Protein AF-A0A2M8ZAQ4-F1 (afdb_monomer_lite)

Sequence (69 aa):
MGKEEDYVPYLYKPGEGWIADNDNVLMDRFMGYDDSEPADSPYKIGNTSIMDLVEEIREKEVEKFIENL

pLDDT: mean 93.38, std 3.74, range [77.94, 97.44]

Foldseek 3Di:
DWDADPNWIWDQDQPPGTDTDPVCPVVCLCQVQDPPDPPPDPNRTDNVVSVVVDDDDDPVVVVVVNVVD

Radius of gyration: 13.78 Å; chains: 1; bounding box: 33×21×37 Å

Secondary structure (DSSP, 8-state):
-EEEETTEEEEEETTTEEEE-TT-HHHHHHHT--TTS-TT-TTSS--HHHHTT-----HHHHHHHHHT-

Structure (mmCIF, N/CA/C/O backbone):
data_AF-A0A2M8ZAQ4-F1
#
_entry.id   AF-A0A2M8ZAQ4-F1
#
loop_
_atom_site.group_PDB
_atom_site.id
_atom_site.type_symbol
_atom_site.label_atom_id
_atom_site.label_alt_id
_atom_site.label_comp_id
_atom_site.label_asym_id
_atom_site.label_entity_id
_atom_site.label_seq_id
_atom_site.pdbx_PDB_ins_code
_atom_site.Cartn_x
_atom_site.Cartn_y
_atom_site.Cartn_z
_atom_site.occupancy
_atom_site.B_iso_or_equiv
_atom_site.auth_seq_id
_atom_site.auth_comp_id
_atom_site.auth_asym_id
_atom_site.auth_atom_id
_atom_site.pdbx_PDB_model_num
ATOM 1 N N . MET A 1 1 ? -5.433 2.637 4.158 1.00 92.31 1 MET A N 1
ATOM 2 C CA . MET A 1 1 ? -4.451 2.251 5.194 1.00 92.31 1 MET A CA 1
ATOM 3 C C . MET A 1 1 ? -4.024 0.829 4.935 1.00 92.31 1 MET A C 1
ATOM 5 O O . MET A 1 1 ? -4.865 0.046 4.497 1.00 92.31 1 MET A O 1
ATOM 9 N N . GLY A 1 2 ? -2.759 0.519 5.191 1.00 94.44 2 GLY A N 1
ATOM 10 C CA . GLY A 1 2 ? -2.261 -0.847 5.178 1.00 94.44 2 GLY A CA 1
ATOM 11 C C . GLY A 1 2 ? -1.606 -1.186 6.508 1.00 94.44 2 GLY A C 1
ATOM 12 O O . GLY A 1 2 ? -1.130 -0.286 7.198 1.00 94.44 2 GLY A O 1
ATOM 13 N N . LYS A 1 3 ? -1.615 -2.467 6.863 1.00 95.12 3 LYS A N 1
ATOM 14 C CA . LYS A 1 3 ? -0.822 -3.014 7.966 1.00 95.12 3 LYS A CA 1
ATOM 15 C C . LYS A 1 3 ? -0.196 -4.334 7.539 1.00 95.12 3 LYS A C 1
ATOM 17 O O . LYS A 1 3 ? -0.725 -4.999 6.651 1.00 95.12 3 LYS A O 1
ATOM 22 N N . GLU A 1 4 ? 0.879 -4.716 8.207 1.00 94.12 4 GLU A N 1
ATOM 23 C CA . GLU A 1 4 ? 1.438 -6.061 8.142 1.00 94.12 4 GLU A CA 1
ATOM 24 C C . GLU A 1 4 ? 1.305 -6.695 9.527 1.00 94.12 4 GLU A C 1
ATOM 26 O O . GLU A 1 4 ? 1.642 -6.077 10.537 1.00 94.12 4 GLU A O 1
ATOM 31 N N . GLU A 1 5 ? 0.771 -7.910 9.581 1.00 94.81 5 GLU A N 1
ATOM 32 C CA . GLU A 1 5 ? 0.630 -8.688 10.810 1.00 94.81 5 GLU A CA 1
ATOM 33 C C . GLU A 1 5 ? 0.995 -10.138 10.494 1.00 94.81 5 GLU A C 1
ATOM 35 O O . GLU A 1 5 ? 0.485 -10.701 9.527 1.00 94.81 5 GLU A O 1
ATOM 40 N N . ASP A 1 6 ? 1.923 -10.717 11.260 1.00 94.56 6 ASP A N 1
ATOM 41 C CA . ASP A 1 6 ? 2.460 -12.068 11.035 1.00 94.56 6 ASP A CA 1
ATOM 42 C C . ASP A 1 6 ? 2.910 -12.336 9.582 1.00 94.56 6 ASP A C 1
ATOM 44 O O . ASP A 1 6 ? 2.654 -13.401 9.020 1.00 94.56 6 ASP A O 1
ATOM 48 N N . TYR A 1 7 ? 3.602 -11.366 8.970 1.00 91.94 7 TYR A N 1
ATOM 49 C CA . TYR A 1 7 ? 4.062 -11.406 7.571 1.00 91.94 7 TYR A CA 1
ATOM 50 C C . TYR A 1 7 ? 2.945 -11.427 6.517 1.00 91.94 7 TYR A C 1
ATOM 52 O O . TYR A 1 7 ? 3.188 -11.755 5.354 1.00 91.94 7 TYR A O 1
ATOM 60 N N . VAL A 1 8 ? 1.714 -11.081 6.902 1.00 96.00 8 VAL A N 1
ATOM 61 C CA . VAL A 1 8 ? 0.576 -10.967 5.989 1.00 96.00 8 VAL A CA 1
ATOM 62 C C . VAL A 1 8 ? 0.191 -9.491 5.838 1.00 96.00 8 VAL A C 1
ATOM 64 O O . VAL A 1 8 ? -0.132 -8.841 6.837 1.00 96.00 8 VAL 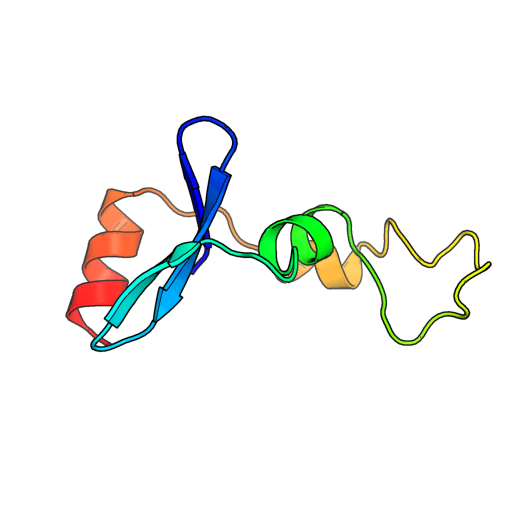A O 1
ATOM 67 N N . PRO A 1 9 ? 0.203 -8.937 4.611 1.00 96.38 9 PRO A N 1
ATOM 68 C CA . PRO A 1 9 ? -0.265 -7.582 4.359 1.00 96.38 9 PRO A CA 1
ATOM 69 C C . PRO A 1 9 ? -1.799 -7.523 4.326 1.00 96.38 9 PRO A C 1
ATOM 71 O O . PRO A 1 9 ? -2.471 -8.402 3.781 1.00 96.38 9 PRO A O 1
ATOM 74 N N . TYR A 1 10 ? -2.362 -6.453 4.885 1.00 97.06 10 TYR A N 1
ATOM 75 C CA . TYR A 1 10 ? -3.796 -6.169 4.897 1.00 97.06 10 TYR A CA 1
ATOM 76 C C . TYR A 1 10 ? -4.073 -4.734 4.462 1.00 97.06 10 TYR A C 1
ATOM 78 O O . TYR A 1 10 ? -3.330 -3.812 4.802 1.00 97.06 10 TYR A O 1
ATOM 86 N N . LEU A 1 11 ? -5.211 -4.528 3.804 1.00 96.31 11 LEU A N 1
ATOM 87 C CA . LEU A 1 11 ? -5.768 -3.219 3.486 1.00 96.31 11 LEU A CA 1
ATOM 88 C C . LEU A 1 11 ? -7.076 -3.011 4.243 1.00 96.31 11 LEU A C 1
ATOM 90 O O . LEU A 1 11 ? -7.939 -3.889 4.284 1.00 96.31 11 LEU A O 1
ATOM 94 N N . TYR A 1 12 ? -7.238 -1.824 4.822 1.00 95.06 12 TYR A N 1
ATOM 95 C CA . TYR A 1 12 ? -8.504 -1.444 5.439 1.00 95.06 12 TYR A CA 1
ATOM 96 C C . TYR A 1 12 ? -9.527 -1.037 4.372 1.00 95.06 12 TYR A C 1
ATOM 98 O O . TYR A 1 12 ? -9.242 -0.158 3.550 1.00 95.06 12 TYR A O 1
ATOM 106 N N . LYS A 1 13 ? -10.729 -1.620 4.426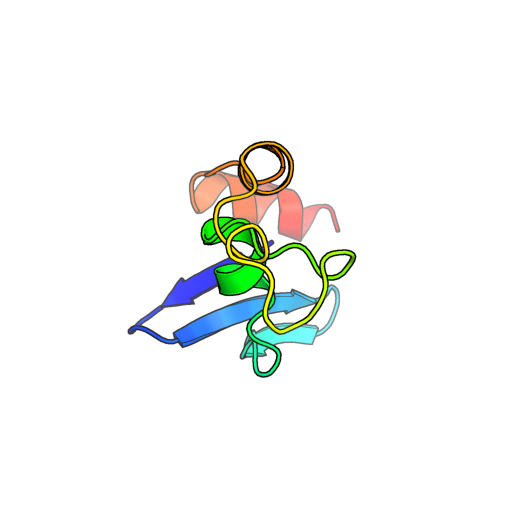 1.00 94.38 13 LYS A N 1
ATOM 107 C CA . LYS A 1 13 ? -11.898 -1.221 3.636 1.00 94.38 13 LYS A CA 1
ATOM 108 C C . LYS A 1 13 ? -13.029 -0.730 4.551 1.00 94.38 13 LYS A C 1
ATOM 110 O O . LYS A 1 13 ? -13.478 -1.492 5.411 1.00 94.38 13 LYS A O 1
ATOM 115 N N . PRO A 1 14 ? -13.528 0.508 4.370 1.00 91.38 14 PRO A N 1
ATOM 116 C CA . PRO A 1 14 ? -14.661 1.015 5.142 1.00 91.38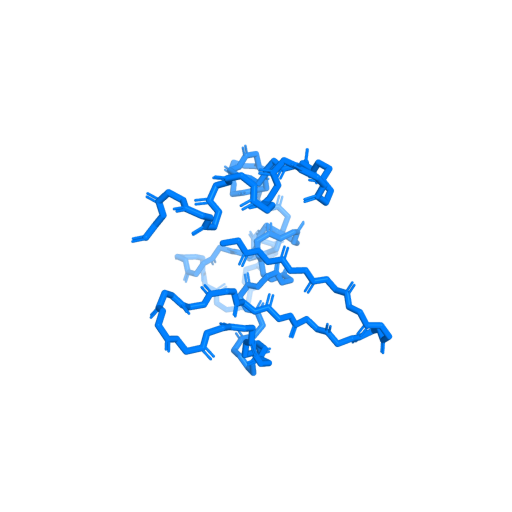 14 PRO A CA 1
ATOM 117 C C . PRO A 1 14 ? -15.875 0.080 5.059 1.00 91.38 14 PRO A C 1
ATOM 119 O O . PRO A 1 14 ? -16.266 -0.339 3.973 1.00 91.38 14 PRO A O 1
ATOM 122 N N . GLY A 1 15 ? -16.451 -0.269 6.211 1.00 91.00 15 GLY A N 1
ATOM 123 C CA . GLY A 1 15 ? -17.599 -1.178 6.318 1.00 91.00 15 GLY A CA 1
ATOM 124 C C . GLY A 1 15 ? -17.279 -2.679 6.248 1.00 91.00 15 GLY A C 1
ATOM 125 O O . GLY A 1 15 ? -18.107 -3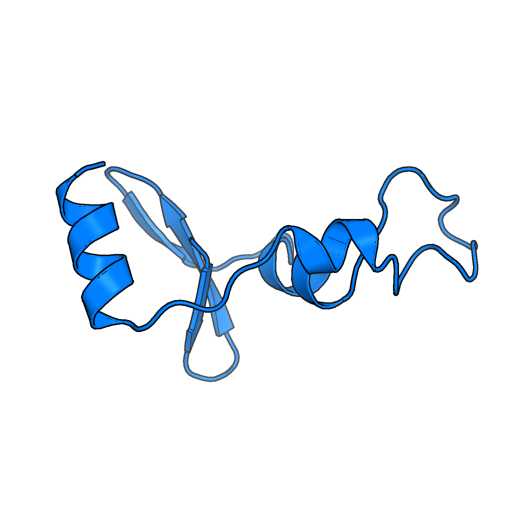.478 6.677 1.00 91.00 15 GLY A O 1
ATOM 126 N N . GLU A 1 16 ? -16.093 -3.072 5.774 1.00 93.81 16 GLU A N 1
ATOM 127 C CA . GLU A 1 16 ? -15.661 -4.481 5.697 1.00 93.81 16 GLU A CA 1
ATOM 128 C C . GLU A 1 16 ? -14.530 -4.814 6.688 1.00 93.81 16 GLU A C 1
ATOM 130 O O . GLU A 1 16 ? -14.385 -5.962 7.103 1.00 93.81 16 GLU A O 1
ATOM 135 N N . GLY A 1 17 ? -13.750 -3.812 7.107 1.00 94.69 17 GLY A N 1
ATOM 136 C CA . GLY A 1 17 ? -12.626 -3.976 8.025 1.00 94.69 17 GLY A CA 1
ATOM 137 C C . GLY A 1 17 ? -11.305 -4.266 7.311 1.00 94.69 17 GLY A C 1
ATOM 138 O O . GLY A 1 17 ? -11.069 -3.820 6.189 1.00 94.69 17 GLY A O 1
ATOM 139 N N . TRP A 1 18 ? -10.404 -4.979 7.989 1.00 95.50 18 TRP A N 1
ATOM 140 C CA . TRP A 1 18 ? -9.109 -5.377 7.433 1.00 95.50 18 TRP A CA 1
ATOM 141 C C . TRP A 1 18 ? -9.257 -6.612 6.543 1.00 95.50 18 TRP A C 1
ATOM 143 O O . TRP A 1 18 ? -9.738 -7.650 6.994 1.00 95.50 18 TRP A O 1
ATOM 153 N N . ILE A 1 19 ? -8.804 -6.512 5.295 1.00 97.44 19 ILE A N 1
ATOM 154 C CA . ILE A 1 19 ? -8.859 -7.593 4.305 1.00 97.44 19 ILE A CA 1
ATOM 155 C C . ILE A 1 19 ? -7.444 -7.886 3.824 1.00 97.44 19 ILE A C 1
ATOM 157 O O . ILE A 1 19 ? -6.667 -6.957 3.614 1.00 97.44 19 ILE A O 1
ATOM 161 N N . ALA A 1 20 ? -7.113 -9.168 3.659 1.00 97.31 20 ALA A N 1
ATOM 162 C CA . ALA A 1 20 ? -5.812 -9.585 3.149 1.00 97.31 20 ALA A CA 1
ATOM 163 C C . ALA A 1 20 ? -5.533 -8.959 1.772 1.00 97.31 20 ALA A C 1
ATOM 165 O O . ALA A 1 20 ? -6.388 -8.964 0.880 1.00 97.31 20 ALA A O 1
ATOM 166 N N . ASP A 1 21 ? -4.330 -8.422 1.613 1.00 97.19 21 ASP A N 1
ATOM 167 C CA . ASP A 1 21 ? -3.866 -7.776 0.392 1.00 97.19 21 ASP A CA 1
ATOM 168 C C . ASP A 1 21 ? -3.325 -8.814 -0.598 1.00 97.19 21 ASP A C 1
ATOM 170 O O . ASP A 1 21 ? -2.128 -9.080 -0.670 1.00 97.19 21 ASP A O 1
ATOM 174 N N . ASN A 1 22 ? -4.231 -9.437 -1.352 1.00 95.69 22 ASN A N 1
ATOM 175 C CA . ASN A 1 22 ? -3.870 -10.469 -2.333 1.00 95.69 22 ASN A CA 1
ATOM 176 C C . ASN A 1 22 ? -3.226 -9.901 -3.608 1.00 95.69 22 ASN A C 1
ATOM 178 O O . ASN A 1 22 ? -2.630 -10.655 -4.375 1.00 95.69 22 ASN A O 1
ATOM 182 N N . ASP A 1 23 ? -3.353 -8.592 -3.825 1.00 95.25 23 ASP A N 1
ATOM 183 C CA . ASP A 1 23 ? -2.864 -7.903 -5.018 1.00 95.25 23 ASP A CA 1
ATOM 184 C C . ASP A 1 23 ? -1.490 -7.242 -4.780 1.00 95.25 23 ASP A C 1
ATOM 186 O O . ASP A 1 23 ? -0.982 -6.562 -5.663 1.00 95.25 23 ASP A O 1
ATOM 190 N N . ASN A 1 24 ? -0.873 -7.459 -3.607 1.00 93.62 24 ASN A N 1
ATOM 191 C CA . ASN A 1 24 ? 0.427 -6.909 -3.187 1.00 93.62 24 ASN A CA 1
ATOM 192 C C . ASN A 1 24 ? 0.513 -5.376 -3.187 1.00 93.62 24 ASN A C 1
ATOM 194 O O . ASN A 1 24 ? 1.605 -4.812 -3.197 1.00 93.62 24 ASN A O 1
ATOM 198 N N . VAL A 1 25 ? -0.619 -4.681 -3.111 1.00 94.69 25 VAL A N 1
ATOM 199 C CA . VAL A 1 25 ? -0.684 -3.223 -3.244 1.00 94.69 25 VAL A CA 1
ATOM 200 C C . VAL A 1 25 ? 0.153 -2.508 -2.175 1.00 94.69 25 VAL A C 1
ATOM 202 O O . VAL A 1 25 ? 0.753 -1.464 -2.442 1.00 94.69 25 VAL A O 1
ATOM 205 N N . LEU A 1 26 ? 0.174 -3.021 -0.944 1.00 94.38 26 LEU A N 1
ATOM 206 C CA . LEU A 1 26 ? 0.954 -2.462 0.155 1.00 94.38 26 LEU A CA 1
ATOM 207 C C . LEU A 1 26 ? 2.454 -2.577 -0.126 1.00 94.38 26 LEU A C 1
ATOM 209 O O . LEU A 1 26 ? 3.175 -1.585 -0.020 1.00 94.38 26 LEU A O 1
ATOM 213 N N . MET A 1 27 ? 2.908 -3.767 -0.522 1.00 93.19 27 MET A N 1
ATOM 214 C CA . MET A 1 27 ? 4.320 -4.018 -0.806 1.00 93.19 27 MET A CA 1
ATOM 215 C C . MET A 1 27 ? 4.787 -3.302 -2.069 1.00 93.19 27 MET A C 1
ATOM 217 O O . MET A 1 27 ? 5.879 -2.744 -2.066 1.00 93.19 27 MET A O 1
ATOM 221 N N . ASP A 1 28 ? 3.951 -3.225 -3.100 1.00 95.06 28 ASP A N 1
ATOM 222 C CA . ASP A 1 28 ? 4.231 -2.466 -4.318 1.00 95.06 28 ASP A CA 1
ATOM 223 C C . ASP A 1 28 ? 4.528 -0.998 -3.997 1.00 95.06 28 ASP A C 1
ATOM 225 O O . ASP A 1 28 ? 5.513 -0.437 -4.476 1.00 95.06 28 ASP A O 1
ATOM 229 N N . ARG A 1 29 ? 3.742 -0.381 -3.107 1.00 93.75 29 ARG A N 1
ATOM 230 C CA . ARG A 1 29 ? 3.986 1.002 -2.671 1.00 93.75 29 ARG A CA 1
ATOM 231 C C . ARG A 1 29 ? 5.280 1.141 -1.873 1.00 93.75 29 ARG A C 1
ATOM 233 O O . ARG A 1 29 ? 6.049 2.060 -2.142 1.00 93.75 29 ARG A O 1
ATOM 240 N N . PHE A 1 30 ? 5.552 0.226 -0.941 1.00 93.44 30 PHE A N 1
ATOM 241 C CA . PHE A 1 30 ? 6.796 0.246 -0.161 1.00 93.44 30 PHE A CA 1
ATOM 242 C C . PHE A 1 30 ? 8.044 0.018 -1.016 1.00 93.44 30 PHE A C 1
ATOM 244 O O . PHE A 1 30 ? 9.091 0.596 -0.740 1.00 93.44 30 PHE A O 1
ATOM 251 N N . MET A 1 31 ? 7.934 -0.802 -2.059 1.00 94.62 31 MET A N 1
ATOM 252 C CA . MET A 1 31 ? 9.032 -1.108 -2.973 1.00 94.62 31 MET A CA 1
ATOM 253 C C . MET A 1 31 ? 9.158 -0.082 -4.107 1.00 94.62 31 MET A C 1
ATOM 255 O O . MET A 1 31 ? 10.090 -0.172 -4.905 1.00 94.62 31 MET A O 1
ATOM 259 N N . GLY A 1 32 ? 8.246 0.891 -4.202 1.00 96.56 32 GLY A N 1
ATOM 260 C CA . GLY A 1 32 ? 8.231 1.871 -5.286 1.00 96.56 32 GLY A CA 1
ATOM 261 C C . GLY A 1 32 ? 7.979 1.229 -6.648 1.00 96.56 32 GLY A C 1
ATOM 262 O O . GLY A 1 32 ? 8.683 1.546 -7.606 1.00 96.56 32 GLY A O 1
ATOM 263 N N . TYR A 1 33 ? 7.044 0.280 -6.717 1.00 96.94 33 TYR A N 1
ATOM 264 C CA . TYR A 1 33 ? 6.617 -0.347 -7.961 1.00 96.94 33 TYR A CA 1
ATOM 265 C C . TYR A 1 33 ? 5.872 0.657 -8.842 1.00 96.94 33 TYR A C 1
ATOM 267 O O . TYR A 1 33 ? 4.873 1.241 -8.422 1.00 96.94 33 TYR A O 1
ATOM 275 N N . ASP A 1 34 ? 6.349 0.835 -10.070 1.00 96.19 34 ASP A N 1
ATOM 276 C CA . ASP A 1 34 ? 5.797 1.772 -11.043 1.00 96.19 34 ASP A CA 1
ATOM 277 C C . ASP A 1 34 ? 5.095 1.020 -12.176 1.00 96.19 34 ASP A C 1
ATOM 279 O O . ASP A 1 34 ? 5.733 0.456 -13.067 1.00 96.19 34 ASP A O 1
ATOM 283 N N . ASP A 1 35 ? 3.761 0.995 -12.176 1.00 94.19 35 ASP A N 1
ATOM 284 C CA . ASP A 1 35 ? 2.998 0.268 -13.195 1.00 94.19 35 ASP A CA 1
ATOM 285 C C . ASP A 1 35 ? 3.201 0.818 -14.623 1.00 94.19 35 ASP A C 1
ATOM 287 O O . ASP A 1 35 ? 3.034 0.058 -15.582 1.00 94.19 35 ASP A O 1
ATOM 291 N N . SER A 1 36 ? 3.663 2.069 -14.751 1.00 95.62 36 SER A N 1
ATOM 292 C CA . SER A 1 36 ? 3.814 2.770 -16.027 1.00 95.62 36 SER A CA 1
ATOM 293 C C . SER A 1 36 ? 5.088 2.386 -16.783 1.00 95.62 36 SER A C 1
ATOM 295 O O . SER A 1 36 ? 5.151 2.509 -18.009 1.00 95.62 36 SER A O 1
ATOM 297 N N . GLU A 1 37 ? 6.085 1.860 -16.071 1.00 96.56 37 GLU A N 1
ATOM 298 C CA . GLU A 1 37 ? 7.326 1.350 -16.649 1.00 96.56 37 GLU A CA 1
ATOM 299 C C . GLU A 1 37 ? 7.100 0.010 -17.388 1.00 96.56 37 GLU A C 1
ATOM 301 O O . GLU A 1 37 ? 6.252 -0.795 -16.994 1.00 96.56 37 GLU A O 1
ATOM 306 N N . PRO A 1 38 ? 7.854 -0.315 -18.450 1.00 96.94 38 PRO A N 1
ATOM 307 C CA . PRO A 1 38 ? 7.821 -1.648 -19.057 1.00 96.94 38 PRO A CA 1
ATOM 308 C C . PRO A 1 38 ? 8.146 -2.762 -18.051 1.00 96.94 38 PRO A C 1
ATOM 310 O O . PRO A 1 38 ? 8.927 -2.562 -17.125 1.00 96.94 38 PRO A O 1
ATOM 313 N N . ALA A 1 39 ? 7.580 -3.959 -18.236 1.00 92.25 39 ALA A N 1
ATOM 314 C CA . ALA A 1 39 ? 7.724 -5.063 -17.277 1.00 92.25 39 ALA A CA 1
ATOM 315 C C . ALA A 1 39 ? 9.182 -5.520 -17.052 1.00 92.25 39 ALA A C 1
ATOM 317 O O . ALA A 1 39 ? 9.502 -6.051 -15.994 1.00 92.25 39 ALA A O 1
ATOM 318 N N . ASP A 1 40 ? 10.055 -5.315 -18.036 1.00 94.56 40 ASP A N 1
ATOM 319 C CA . ASP A 1 40 ? 11.488 -5.614 -18.001 1.00 94.56 40 ASP A CA 1
ATOM 320 C C . ASP A 1 40 ? 12.360 -4.387 -17.674 1.00 94.56 40 ASP A C 1
ATOM 322 O O . ASP A 1 40 ? 13.590 -4.470 -17.720 1.00 94.56 40 ASP A O 1
ATOM 326 N N . SER A 1 41 ? 11.746 -3.251 -17.327 1.00 96.00 41 SER A N 1
ATOM 327 C CA . SER A 1 41 ? 12.468 -2.033 -16.973 1.00 96.00 41 SER A CA 1
ATOM 328 C C . SER A 1 41 ? 13.223 -2.208 -15.652 1.00 96.00 41 SER A C 1
ATOM 330 O O . SER A 1 41 ? 12.632 -2.619 -14.649 1.00 96.00 41 SER A O 1
ATOM 332 N N . PRO A 1 42 ? 14.511 -1.820 -15.582 1.00 93.62 42 PRO A N 1
ATOM 333 C CA . PRO A 1 42 ? 15.244 -1.795 -14.320 1.00 93.62 42 PRO A CA 1
ATOM 334 C C . PRO A 1 42 ? 14.711 -0.730 -13.345 1.00 93.62 42 PRO A C 1
ATOM 336 O O . PRO A 1 42 ? 15.110 -0.735 -12.185 1.00 93.62 42 PRO A O 1
ATOM 339 N N . TYR A 1 43 ? 13.829 0.168 -13.802 1.00 94.56 43 TYR A N 1
ATOM 340 C CA . TYR A 1 43 ? 13.193 1.219 -13.000 1.00 94.56 43 TYR A CA 1
ATOM 341 C C . TYR A 1 43 ? 11.772 0.860 -12.548 1.00 94.56 43 TYR A C 1
ATOM 343 O O . TYR A 1 43 ? 11.117 1.662 -11.889 1.00 94.56 43 TYR A O 1
ATOM 351 N N . LYS A 1 44 ? 11.300 -0.356 -12.864 1.00 95.62 44 LYS A N 1
ATOM 352 C CA . LYS A 1 44 ? 9.973 -0.858 -12.476 1.00 95.62 44 LYS A CA 1
ATOM 353 C C . LYS A 1 44 ? 9.775 -0.910 -10.957 1.00 95.62 44 LYS A C 1
ATOM 355 O O . LYS A 1 44 ? 8.644 -0.865 -10.494 1.00 95.62 44 LYS A O 1
ATOM 360 N N . ILE A 1 45 ? 10.865 -1.033 -10.201 1.00 96.06 45 ILE A N 1
ATOM 361 C CA . ILE A 1 45 ? 10.928 -1.069 -8.736 1.00 96.06 45 ILE A CA 1
ATOM 362 C C . ILE A 1 45 ? 11.930 -0.001 -8.283 1.00 96.06 45 ILE A C 1
ATOM 364 O O . ILE A 1 45 ? 12.943 0.220 -8.947 1.00 96.06 45 ILE A O 1
ATOM 368 N N . GLY A 1 46 ? 11.688 0.621 -7.129 1.00 95.62 46 GLY A N 1
ATOM 369 C CA . GLY A 1 46 ? 12.566 1.638 -6.550 1.00 95.62 46 GLY A CA 1
ATOM 370 C C . GLY A 1 46 ? 12.255 3.069 -6.993 1.00 95.62 46 GLY A C 1
ATOM 371 O O . GLY A 1 46 ? 13.108 3.945 -6.843 1.00 95.62 46 GLY A O 1
ATOM 372 N N . ASN A 1 47 ? 11.056 3.331 -7.526 1.00 96.62 47 ASN A N 1
ATOM 373 C CA . ASN A 1 47 ? 10.604 4.694 -7.789 1.00 96.62 47 ASN A CA 1
ATOM 374 C C . ASN A 1 47 ? 10.356 5.426 -6.456 1.00 96.62 47 ASN A C 1
ATOM 376 O O . ASN A 1 47 ? 9.349 5.207 -5.779 1.00 96.62 47 ASN A O 1
ATOM 380 N N . THR A 1 48 ? 11.267 6.330 -6.091 1.00 95.31 48 THR A N 1
ATOM 381 C CA . THR A 1 48 ? 11.204 7.060 -4.817 1.00 95.31 48 THR A CA 1
ATOM 382 C C . THR A 1 48 ? 9.991 7.977 -4.723 1.00 95.31 48 THR A C 1
ATOM 384 O O . THR A 1 48 ? 9.447 8.136 -3.641 1.00 95.31 48 THR A O 1
ATOM 387 N N . SER A 1 49 ? 9.502 8.529 -5.839 1.00 94.56 49 SER A N 1
ATOM 388 C CA . SER A 1 49 ? 8.297 9.366 -5.826 1.00 94.56 49 SER A CA 1
ATOM 389 C C . SER A 1 49 ? 7.040 8.582 -5.456 1.00 94.56 49 SER A C 1
ATOM 391 O O . SER A 1 49 ? 6.128 9.167 -4.887 1.00 94.56 49 SER A O 1
ATOM 393 N N . ILE A 1 50 ? 6.986 7.279 -5.754 1.00 94.38 50 ILE A N 1
ATOM 394 C CA . ILE A 1 50 ? 5.900 6.395 -5.307 1.00 94.38 50 ILE A CA 1
ATOM 395 C C . ILE A 1 50 ? 6.074 6.052 -3.827 1.00 94.38 50 ILE A C 1
ATOM 397 O O . ILE A 1 50 ? 5.101 6.091 -3.075 1.00 94.38 50 ILE A O 1
ATOM 401 N N . MET A 1 51 ? 7.305 5.761 -3.401 1.00 95.12 51 MET A N 1
ATOM 402 C CA . MET A 1 51 ? 7.615 5.460 -1.998 1.00 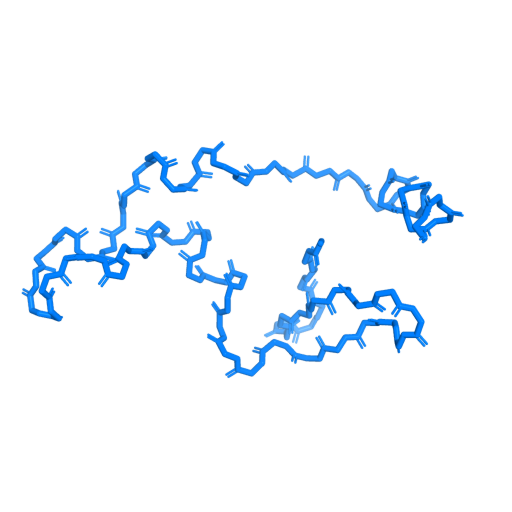95.12 51 MET A CA 1
ATOM 403 C C . MET A 1 51 ? 7.285 6.641 -1.075 1.00 95.12 51 MET A C 1
ATOM 405 O O . MET A 1 51 ? 6.712 6.440 -0.008 1.00 95.12 51 MET A O 1
ATOM 409 N N . ASP A 1 52 ? 7.559 7.869 -1.519 1.00 94.62 52 ASP A N 1
ATOM 410 C CA . ASP A 1 52 ? 7.282 9.109 -0.782 1.00 94.62 52 ASP A CA 1
ATOM 411 C C . ASP A 1 52 ? 5.774 9.377 -0.582 1.00 94.62 52 ASP A C 1
ATOM 413 O O . ASP A 1 52 ? 5.400 10.247 0.205 1.00 94.62 52 ASP A O 1
ATOM 417 N N . LEU A 1 53 ? 4.885 8.640 -1.266 1.00 89.88 53 LEU A N 1
ATOM 418 C CA . LEU A 1 53 ? 3.434 8.702 -1.033 1.00 89.88 53 LEU A CA 1
ATOM 419 C C . LEU A 1 53 ? 2.998 7.919 0.212 1.00 89.88 53 LEU A C 1
ATOM 421 O O . LEU A 1 53 ? 1.837 8.020 0.618 1.00 89.88 53 LEU A O 1
ATOM 425 N N . VAL A 1 54 ? 3.883 7.098 0.782 1.00 91.25 54 VAL A N 1
ATOM 426 C CA . VAL A 1 54 ? 3.590 6.271 1.951 1.00 91.25 54 VAL A CA 1
ATOM 427 C C . VAL A 1 54 ? 4.125 6.949 3.204 1.00 91.25 54 VAL A C 1
ATOM 429 O O . VAL A 1 54 ? 5.311 7.239 3.321 1.00 91.25 54 VAL A O 1
ATOM 432 N N . GLU A 1 55 ? 3.241 7.149 4.175 1.00 92.88 55 GLU A N 1
ATOM 433 C CA . GLU A 1 55 ? 3.589 7.647 5.501 1.00 92.88 55 GLU A CA 1
ATOM 434 C C . GLU A 1 55 ? 3.345 6.550 6.542 1.00 92.88 55 GLU A C 1
ATOM 436 O O . GLU A 1 55 ? 2.267 5.947 6.588 1.00 92.88 55 GLU A O 1
ATOM 441 N N . GLU A 1 56 ? 4.344 6.293 7.387 1.00 92.25 56 GLU A N 1
ATOM 442 C CA . GLU A 1 56 ? 4.180 5.432 8.555 1.00 92.25 56 GLU A CA 1
ATOM 443 C C . GLU A 1 56 ? 3.501 6.219 9.680 1.00 92.25 56 GLU A C 1
ATOM 445 O O . GLU A 1 56 ? 3.986 7.261 10.122 1.00 92.25 56 GLU A O 1
ATOM 450 N N . ILE A 1 57 ? 2.385 5.689 10.171 1.00 93.00 57 ILE A N 1
ATOM 451 C CA . ILE A 1 57 ? 1.619 6.262 11.278 1.00 93.00 57 ILE A CA 1
ATOM 452 C C . ILE A 1 57 ? 1.474 5.238 12.398 1.00 93.00 57 ILE A C 1
ATOM 454 O O . ILE A 1 57 ? 1.495 4.028 12.166 1.00 93.00 57 ILE A O 1
ATOM 458 N N . ARG A 1 58 ? 1.310 5.707 13.638 1.00 93.25 58 ARG A N 1
ATOM 459 C CA . ARG A 1 58 ? 1.153 4.796 14.779 1.00 93.25 58 ARG A CA 1
ATOM 460 C C . ARG A 1 58 ? -0.228 4.155 14.758 1.00 93.25 58 ARG A C 1
ATOM 462 O O . ARG A 1 58 ? -1.208 4.793 14.387 1.00 93.25 58 ARG A O 1
ATOM 469 N N . GLU A 1 59 ? -0.329 2.949 15.299 1.00 88.94 59 GLU A N 1
ATOM 470 C CA . GLU A 1 59 ? -1.594 2.209 15.426 1.00 88.94 59 GLU A CA 1
ATOM 471 C C . GLU A 1 59 ? -2.731 3.056 16.031 1.00 88.94 59 GLU A C 1
ATOM 473 O O . GLU A 1 59 ? -3.784 3.220 15.422 1.00 88.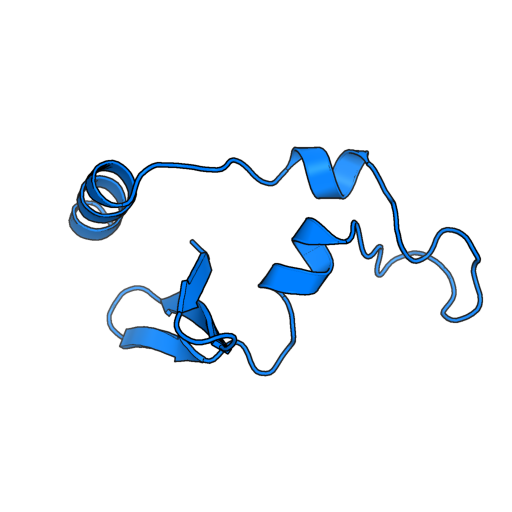94 59 GLU A O 1
ATOM 478 N N . LYS A 1 60 ? -2.473 3.735 17.155 1.00 90.44 60 LYS A N 1
ATOM 479 C CA . LYS A 1 60 ? -3.440 4.646 17.805 1.00 90.44 60 LYS A CA 1
ATOM 480 C C . LYS A 1 60 ? -3.931 5.812 16.929 1.00 90.44 60 LYS A C 1
ATOM 482 O O . LYS A 1 60 ? -4.889 6.497 17.280 1.00 90.44 60 LYS A O 1
ATOM 487 N N . GLU A 1 61 ? -3.191 6.166 15.880 1.00 91.00 61 GLU A N 1
ATOM 488 C CA . GLU A 1 61 ? -3.554 7.230 14.938 1.00 91.00 61 GLU A CA 1
ATOM 489 C C . GLU A 1 61 ? -4.421 6.654 13.824 1.00 91.00 61 GLU A C 1
ATOM 491 O O . GLU A 1 61 ? -5.434 7.257 13.481 1.00 91.00 61 GLU A O 1
ATOM 496 N N . VAL A 1 62 ? -4.084 5.450 13.347 1.00 90.56 62 VAL A N 1
ATOM 497 C CA . VAL A 1 62 ? -4.899 4.665 12.408 1.00 90.56 62 VAL A CA 1
ATOM 498 C C . VAL A 1 62 ? -6.316 4.484 12.946 1.00 90.56 62 VAL A C 1
ATOM 500 O O . VAL A 1 62 ? -7.270 4.757 12.224 1.00 90.56 62 VAL A O 1
ATOM 503 N N . GLU A 1 63 ? -6.461 4.096 14.216 1.00 87.31 63 GLU A N 1
ATOM 504 C CA . GLU A 1 63 ? -7.766 3.913 14.871 1.00 87.31 63 GLU A CA 1
ATOM 505 C C . GLU A 1 63 ? -8.641 5.166 14.759 1.00 87.31 63 GLU A C 1
ATOM 507 O O . GLU A 1 63 ? -9.790 5.089 14.333 1.00 87.31 63 GLU A O 1
ATOM 512 N N . LYS A 1 64 ? -8.067 6.344 15.025 1.00 89.88 64 LYS A N 1
ATOM 513 C CA . LYS A 1 64 ? -8.786 7.618 14.902 1.00 89.88 64 LYS A CA 1
ATOM 514 C C . LYS A 1 64 ? -9.196 7.918 13.469 1.00 89.88 64 LYS A C 1
ATOM 516 O O . LYS A 1 64 ? -10.254 8.494 13.251 1.00 89.88 64 LYS A O 1
ATOM 521 N N . PHE A 1 65 ? -8.363 7.594 12.484 1.00 87.88 65 PHE A N 1
ATOM 522 C CA . PHE A 1 65 ? -8.744 7.794 11.090 1.00 87.88 65 PHE A CA 1
ATOM 523 C C . PHE A 1 65 ? -9.848 6.823 10.664 1.00 87.88 65 PHE A C 1
ATOM 525 O O . PHE A 1 65 ? -10.748 7.226 9.936 1.00 87.88 65 PHE A O 1
ATOM 532 N N . ILE A 1 66 ? -9.796 5.574 11.133 1.00 88.62 66 ILE A N 1
ATOM 533 C CA . ILE A 1 66 ? -10.818 4.556 10.874 1.00 88.62 66 ILE A CA 1
ATOM 534 C C . ILE A 1 66 ? -12.166 4.949 11.484 1.00 88.62 66 ILE A C 1
ATOM 536 O O . ILE A 1 66 ? -13.183 4.817 10.814 1.00 88.62 66 ILE A O 1
ATOM 540 N N . GLU A 1 67 ? -12.187 5.470 12.712 1.00 83.81 67 GLU A N 1
ATOM 541 C CA . GLU A 1 67 ? -13.414 5.950 13.368 1.00 83.81 67 GLU A CA 1
ATOM 542 C C . GLU A 1 67 ? -14.096 7.107 12.618 1.00 83.81 67 GLU A C 1
ATOM 544 O O . GLU A 1 67 ? -15.290 7.338 12.797 1.00 83.81 67 GLU A O 1
ATOM 549 N N . ASN A 1 68 ? -13.344 7.836 11.787 1.00 78.19 68 ASN A N 1
ATOM 550 C CA . ASN A 1 68 ? -13.824 8.984 11.018 1.00 78.19 68 ASN A CA 1
ATOM 551 C C . ASN A 1 68 ? -14.101 8.669 9.530 1.00 78.19 68 ASN A C 1
ATOM 553 O O . ASN A 1 68 ? -14.375 9.602 8.770 1.00 78.19 68 ASN A O 1
ATOM 557 N N . LEU A 1 69 ? -14.005 7.400 9.110 1.00 77.94 69 LEU A N 1
ATOM 558 C CA . LEU A 1 69 ? -14.265 6.912 7.744 1.00 77.94 69 LEU A CA 1
ATOM 559 C C . LEU A 1 69 ? -15.662 6.293 7.620 1.00 77.94 69 LEU A C 1
ATOM 561 O O . LEU A 1 69 ? -16.313 6.568 6.587 1.00 77.94 69 LEU A O 1
#

Organism: NCBI:txid1286362